Protein AF-A0A5N7ZEK6-F1 (afdb_monomer)

Radius of gyration: 13.81 Å; Cα contacts (8 Å, |Δi|>4): 110; chains: 1; bounding box: 31×30×42 Å

Mean predicted aligned error: 7.08 Å

pLDDT: mean 78.86, std 13.63, range [36.81, 95.25]

Foldseek 3Di:
DCPVVVVVLVCVLPVVLVVVDDDDDDPVCLLVSLQVLQVVLVVCQVVVHPCNLSSLLSLQVVCVVCVVPPVVNVSNVNRHLLSLLADDSSLVSNCVRHDDPRNVSSVCSLPVVPGPNVVPVD

Structure (mmCIF, N/CA/C/O backbone):
data_AF-A0A5N7ZEK6-F1
#
_entry.id   AF-A0A5N7ZEK6-F1
#
loop_
_atom_site.group_PDB
_atom_site.id
_atom_site.type_symbol
_atom_site.label_atom_id
_atom_site.label_alt_id
_atom_site.label_comp_id
_atom_si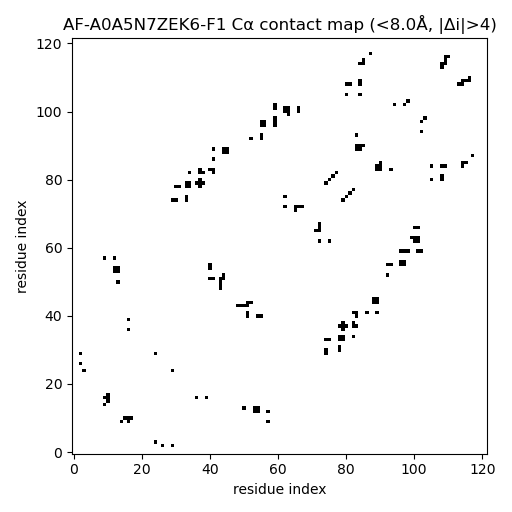te.label_asym_id
_atom_site.label_entity_id
_atom_site.label_seq_id
_atom_site.pdbx_PDB_ins_code
_atom_site.Cartn_x
_atom_site.Cartn_y
_atom_site.Cartn_z
_atom_site.occupancy
_atom_site.B_iso_or_equiv
_atom_site.auth_seq_id
_atom_site.auth_comp_id
_atom_site.auth_asym_id
_atom_site.auth_atom_id
_atom_site.pdbx_PDB_model_num
ATOM 1 N N . MET A 1 1 ? 6.763 -7.937 -18.155 1.00 52.34 1 MET A N 1
ATOM 2 C CA . MET A 1 1 ? 6.332 -9.307 -17.762 1.00 52.34 1 MET A CA 1
ATOM 3 C C . MET A 1 1 ? 5.975 -9.406 -16.271 1.00 52.34 1 MET A C 1
ATOM 5 O O . MET A 1 1 ? 5.417 -10.417 -15.872 1.00 52.34 1 MET A O 1
ATOM 9 N N . GLU A 1 2 ? 6.151 -8.353 -15.465 1.00 67.62 2 GLU A N 1
ATOM 10 C CA . GLU A 1 2 ? 5.714 -8.337 -14.057 1.00 67.62 2 GLU A CA 1
ATOM 11 C C . GLU A 1 2 ? 4.267 -7.846 -13.846 1.00 67.62 2 GLU A C 1
ATOM 13 O O . GLU A 1 2 ? 3.655 -8.220 -12.852 1.00 67.62 2 GLU A O 1
ATOM 18 N N . PHE A 1 3 ? 3.650 -7.130 -14.804 1.00 60.34 3 PHE A N 1
ATOM 19 C CA . PHE A 1 3 ? 2.323 -6.507 -14.603 1.00 60.34 3 PHE A CA 1
ATOM 20 C C . PHE A 1 3 ? 1.233 -7.515 -14.340 1.00 60.34 3 PHE A C 1
ATOM 22 O O . PHE A 1 3 ? 0.535 -7.455 -13.341 1.00 60.34 3 PHE A O 1
ATOM 29 N N . LYS A 1 4 ? 1.117 -8.478 -15.260 1.00 63.81 4 LYS A N 1
ATOM 30 C CA . LYS A 1 4 ? 0.097 -9.513 -15.190 1.00 63.81 4 LYS A CA 1
ATOM 31 C C . LYS A 1 4 ? 0.250 -10.303 -13.903 1.00 63.81 4 LYS A C 1
ATOM 33 O O . LYS A 1 4 ? -0.761 -10.696 -13.342 1.00 63.81 4 LYS A O 1
ATOM 38 N N . LYS A 1 5 ? 1.483 -10.499 -13.420 1.00 68.56 5 LYS A N 1
ATOM 39 C CA . LYS A 1 5 ? 1.745 -11.158 -12.140 1.00 68.56 5 LYS A CA 1
ATOM 40 C C . LYS A 1 5 ? 1.249 -10.296 -10.976 1.00 68.56 5 LYS A C 1
ATOM 42 O O . LYS A 1 5 ? 0.524 -10.826 -10.149 1.00 68.56 5 LYS A O 1
ATOM 47 N N . ILE A 1 6 ? 1.553 -8.998 -10.955 1.00 65.75 6 ILE A N 1
ATOM 48 C CA . ILE A 1 6 ? 1.081 -8.056 -9.925 1.00 65.75 6 ILE A CA 1
ATOM 49 C C . ILE A 1 6 ? -0.448 -7.968 -9.925 1.00 65.75 6 ILE A C 1
ATOM 51 O O . ILE A 1 6 ? -1.054 -8.223 -8.896 1.00 65.75 6 ILE A O 1
ATOM 55 N N . CYS A 1 7 ? -1.086 -7.732 -11.074 1.00 65.81 7 CYS A N 1
ATOM 56 C CA . CYS A 1 7 ? -2.546 -7.690 -11.172 1.00 65.81 7 CYS A CA 1
ATOM 57 C C . CYS A 1 7 ? -3.186 -9.012 -10.740 1.00 65.81 7 CYS A C 1
ATOM 59 O O . CYS A 1 7 ? -4.156 -9.005 -9.994 1.00 65.81 7 CYS A O 1
ATOM 61 N N . THR A 1 8 ? -2.617 -10.153 -11.145 1.00 67.69 8 THR A N 1
ATOM 62 C CA . THR A 1 8 ? -3.109 -11.470 -10.709 1.00 67.69 8 THR A CA 1
ATOM 63 C C . THR A 1 8 ? -2.952 -11.653 -9.199 1.00 67.69 8 THR A C 1
ATOM 65 O O . THR A 1 8 ? -3.851 -12.187 -8.562 1.00 67.69 8 THR A O 1
ATOM 68 N N . LEU A 1 9 ? -1.839 -11.208 -8.606 1.00 68.38 9 LEU A N 1
ATOM 69 C CA . LEU A 1 9 ? -1.634 -11.250 -7.157 1.00 68.38 9 LEU A CA 1
ATOM 70 C C . LEU A 1 9 ? -2.648 -10.356 -6.429 1.00 68.38 9 LEU A C 1
ATOM 72 O O . LEU A 1 9 ? -3.258 -10.815 -5.468 1.00 68.38 9 LEU A O 1
ATOM 76 N N . THR A 1 10 ? -2.896 -9.142 -6.929 1.00 65.38 10 THR A N 1
ATOM 77 C CA . THR A 1 10 ? -3.892 -8.214 -6.375 1.00 65.38 10 THR A CA 1
ATOM 78 C C . THR A 1 10 ? -5.308 -8.782 -6.464 1.00 65.38 10 THR A C 1
ATOM 80 O O . THR A 1 10 ? -6.008 -8.792 -5.458 1.00 65.38 10 THR A O 1
ATOM 83 N N . PHE A 1 11 ? -5.725 -9.319 -7.617 1.00 68.56 11 PHE A N 1
ATOM 84 C CA . PHE A 1 11 ? -7.060 -9.915 -7.779 1.00 68.56 11 PHE A CA 1
ATOM 85 C C . PHE A 1 11 ? -7.237 -11.193 -6.956 1.00 68.56 11 PHE A C 1
ATOM 87 O O . PHE A 1 11 ? -8.303 -11.421 -6.397 1.00 68.56 11 PHE A O 1
ATOM 94 N N . ASN A 1 12 ? -6.192 -12.013 -6.816 1.00 67.94 12 ASN A N 1
ATOM 95 C CA . ASN A 1 12 ? -6.253 -13.195 -5.955 1.00 67.94 12 ASN A CA 1
ATOM 96 C C . ASN A 1 12 ? -6.375 -12.824 -4.472 1.00 67.94 12 ASN A C 1
ATOM 98 O O . ASN A 1 12 ? -7.050 -13.526 -3.719 1.00 67.94 12 ASN A O 1
ATOM 102 N N . ALA A 1 13 ? -5.702 -11.753 -4.045 1.00 65.25 13 ALA A N 1
ATOM 103 C CA . ALA A 1 13 ? -5.768 -11.277 -2.669 1.00 65.25 13 ALA A CA 1
ATOM 104 C C . ALA A 1 13 ? -7.097 -10.564 -2.373 1.00 65.25 13 ALA A C 1
ATOM 106 O O . ALA A 1 13 ? -7.615 -10.667 -1.259 1.00 65.25 13 ALA A O 1
ATOM 107 N N . ILE A 1 14 ? -7.633 -9.836 -3.359 1.00 69.62 14 ILE A N 1
ATOM 108 C CA . ILE A 1 14 ? -8.808 -8.969 -3.223 1.00 69.62 14 ILE A CA 1
ATOM 109 C C . ILE A 1 14 ? -9.682 -9.103 -4.485 1.00 69.62 14 ILE A C 1
ATOM 111 O O . ILE A 1 14 ? -9.638 -8.246 -5.374 1.00 69.62 14 ILE A O 1
ATOM 115 N N . PRO A 1 15 ? -10.481 -10.180 -4.589 1.00 70.12 15 PRO A N 1
ATOM 116 C CA . PRO A 1 15 ? -11.345 -10.423 -5.747 1.00 70.12 15 PRO A CA 1
ATOM 117 C C . PRO A 1 15 ? -12.345 -9.291 -6.012 1.00 70.12 15 PRO A C 1
ATOM 119 O O . PRO A 1 15 ? -12.748 -9.052 -7.144 1.00 70.12 15 PRO A O 1
ATOM 122 N N . GLU A 1 16 ? -12.738 -8.547 -4.979 1.00 65.00 16 GLU A N 1
ATOM 123 C CA . GLU A 1 16 ? -13.647 -7.407 -5.085 1.00 65.00 16 GLU A CA 1
ATOM 124 C C . GLU A 1 16 ? -13.051 -6.254 -5.908 1.00 65.00 16 GLU A C 1
ATOM 126 O O . GLU A 1 16 ? -13.791 -5.527 -6.571 1.00 65.00 16 GLU A O 1
ATOM 131 N N . PHE A 1 17 ? -11.721 -6.123 -5.933 1.00 66.56 17 PHE A N 1
ATOM 132 C CA . PHE A 1 17 ? -11.033 -5.120 -6.744 1.00 66.56 17 PHE A CA 1
ATOM 133 C C . PHE A 1 17 ? -11.092 -5.453 -8.246 1.00 66.56 17 PHE A C 1
ATOM 135 O O . PHE A 1 17 ? -11.091 -4.555 -9.087 1.00 66.56 17 PHE A O 1
ATOM 142 N N . GLU A 1 18 ? -11.245 -6.734 -8.603 1.00 66.00 18 GLU A N 1
ATOM 143 C CA . GLU A 1 18 ? -11.437 -7.181 -9.991 1.00 66.00 18 GLU A CA 1
ATOM 144 C C . GLU A 1 18 ? -12.706 -6.571 -10.612 1.00 66.00 18 GLU A C 1
ATOM 146 O O . GLU A 1 18 ? -12.732 -6.245 -11.797 1.00 66.00 18 GLU A O 1
ATOM 151 N N . LEU A 1 19 ? -13.754 -6.340 -9.809 1.00 59.88 19 LEU A N 1
ATOM 152 C CA . LEU A 1 19 ? -15.019 -5.769 -10.285 1.00 59.88 19 LEU A CA 1
ATOM 153 C C . LEU A 1 19 ? -14.885 -4.314 -10.758 1.00 59.88 19 LEU A C 1
ATOM 155 O O . LEU A 1 19 ? -15.664 -3.885 -11.615 1.00 59.88 19 LEU A O 1
ATOM 159 N N . PHE A 1 20 ? -13.897 -3.582 -10.237 1.00 52.81 20 PHE A N 1
ATOM 160 C CA . PHE A 1 20 ? -13.552 -2.229 -10.679 1.00 52.81 20 PHE A CA 1
ATOM 161 C C . PHE A 1 20 ? -12.709 -2.231 -11.958 1.00 52.81 20 PHE A C 1
ATOM 163 O O . PHE A 1 20 ? -12.679 -1.238 -12.684 1.00 52.81 20 PHE A O 1
ATOM 170 N N . TYR A 1 21 ? -12.072 -3.358 -12.278 1.00 54.88 21 TYR A N 1
ATOM 171 C CA . TYR A 1 21 ? -11.070 -3.448 -13.324 1.00 54.88 21 TYR A CA 1
ATOM 172 C C . TYR A 1 21 ? -11.595 -4.207 -14.558 1.00 54.88 21 TYR A C 1
ATOM 174 O O . TYR A 1 21 ? -11.524 -5.431 -14.646 1.00 54.88 21 TYR A O 1
ATOM 182 N N . LYS A 1 22 ? -12.135 -3.480 -15.548 1.00 52.09 22 LYS A N 1
ATOM 183 C CA . LYS A 1 22 ? -12.697 -4.061 -16.791 1.00 52.09 22 LYS A CA 1
ATOM 184 C C . LYS A 1 22 ? -11.895 -3.792 -18.073 1.00 52.09 22 LYS A C 1
ATOM 186 O O . LYS A 1 22 ? -12.411 -4.053 -19.159 1.00 52.09 22 LYS A O 1
ATOM 191 N N . GLU A 1 23 ? -10.652 -3.313 -17.998 1.00 53.69 23 GLU A N 1
ATOM 192 C CA . GLU A 1 23 ? -9.941 -2.808 -19.186 1.00 53.69 23 GLU A CA 1
ATOM 193 C C . GLU A 1 23 ? -8.629 -3.532 -19.531 1.00 53.69 23 GLU A C 1
ATOM 195 O O . GLU A 1 23 ? -7.950 -4.118 -18.688 1.00 53.69 23 GLU A O 1
ATOM 200 N N . ASN A 1 24 ? -8.279 -3.518 -20.823 1.00 53.22 24 ASN A N 1
ATOM 201 C CA . ASN A 1 24 ? -7.064 -4.134 -21.361 1.00 53.22 24 ASN A CA 1
ATOM 202 C C . ASN A 1 24 ? -5.812 -3.509 -20.716 1.00 53.22 24 ASN A C 1
ATOM 204 O O . ASN A 1 24 ? -5.488 -2.355 -20.967 1.00 53.22 24 ASN A O 1
ATOM 208 N N . LEU A 1 25 ? -5.114 -4.308 -19.909 1.00 55.88 25 LEU A N 1
ATOM 209 C CA . LEU A 1 25 ? -3.893 -3.974 -19.167 1.00 55.88 25 LEU A CA 1
ATOM 210 C C . LEU A 1 25 ? -2.699 -3.728 -20.112 1.00 55.88 25 LEU A C 1
ATOM 212 O O . LEU A 1 25 ? -2.028 -4.690 -20.503 1.00 55.88 25 LEU A O 1
ATOM 216 N N . ASP A 1 26 ? -2.413 -2.475 -20.469 1.00 58.06 26 ASP A N 1
ATOM 217 C CA . ASP A 1 26 ? -1.142 -2.072 -21.095 1.00 58.06 26 ASP A CA 1
ATOM 218 C C . ASP A 1 26 ? -0.148 -1.468 -20.077 1.00 58.06 26 ASP A C 1
ATOM 220 O O . ASP A 1 26 ? -0.456 -1.318 -18.896 1.00 58.06 26 ASP A O 1
ATOM 224 N N . GLU A 1 27 ? 1.083 -1.166 -20.510 1.00 56.56 27 GLU A N 1
ATOM 225 C CA . GLU A 1 27 ? 2.141 -0.650 -19.624 1.00 56.56 27 GLU A CA 1
ATOM 226 C C . GLU A 1 27 ? 1.901 0.780 -19.109 1.00 56.56 27 GLU A C 1
ATOM 228 O O . GLU A 1 27 ? 2.410 1.130 -18.043 1.00 56.56 27 GLU A O 1
ATOM 233 N N . HIS A 1 28 ? 1.124 1.605 -19.816 1.00 59.41 28 HIS A N 1
ATOM 234 C CA . HIS A 1 28 ? 0.749 2.940 -19.336 1.00 59.41 28 HIS A CA 1
ATOM 235 C C . HIS A 1 28 ? -0.258 2.852 -18.183 1.00 59.41 28 HIS A C 1
ATOM 237 O O . HIS A 1 28 ? -0.280 3.711 -17.302 1.00 59.41 28 HIS A O 1
ATOM 243 N N . PHE A 1 29 ? -1.020 1.761 -18.137 1.00 62.38 29 PHE A N 1
ATOM 244 C CA . PHE A 1 29 ? -2.062 1.513 -17.149 1.00 62.38 29 PHE A CA 1
ATOM 245 C C . PHE A 1 29 ? -1.555 1.163 -15.743 1.00 62.38 29 PHE A C 1
ATOM 247 O O . PHE A 1 29 ? -2.339 1.156 -14.799 1.00 62.38 29 PHE A O 1
ATOM 254 N N . TYR A 1 30 ? -0.259 0.887 -15.563 1.00 64.38 30 TYR A N 1
ATOM 255 C CA . TYR A 1 30 ? 0.301 0.521 -14.255 1.00 64.38 30 TYR A CA 1
ATOM 256 C C . TYR A 1 30 ? 0.072 1.579 -13.179 1.00 64.38 30 TYR A C 1
ATOM 258 O O . TYR A 1 30 ? -0.332 1.249 -12.066 1.00 64.38 30 TYR A O 1
ATOM 266 N N . TYR A 1 31 ? 0.358 2.840 -13.507 1.00 64.69 31 TYR A N 1
ATOM 267 C CA . TYR A 1 31 ? 0.234 3.940 -12.554 1.00 64.69 31 TYR A CA 1
ATOM 268 C C . TYR A 1 31 ? -1.225 4.189 -12.187 1.00 64.69 31 TYR A C 1
ATOM 27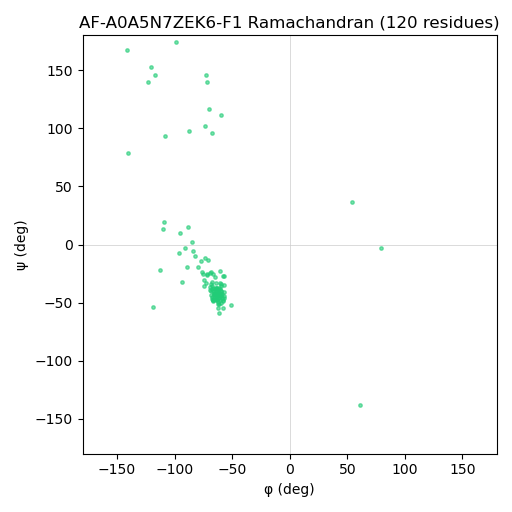0 O O . TYR A 1 31 ? -1.521 4.441 -11.022 1.00 64.69 3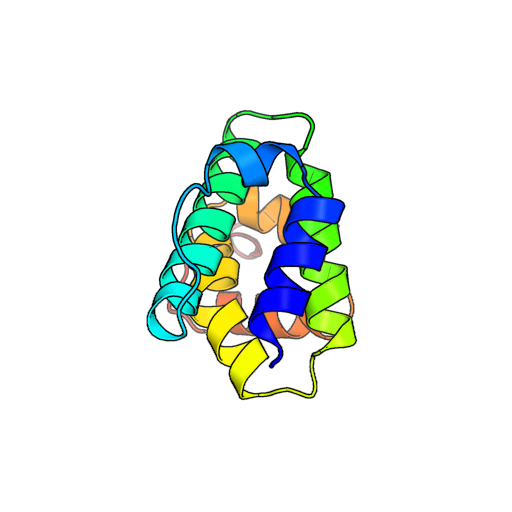1 TYR A O 1
ATOM 278 N N . THR A 1 32 ? -2.124 4.067 -13.165 1.00 70.50 32 THR A N 1
ATOM 279 C CA . THR A 1 32 ? -3.569 4.197 -12.969 1.00 70.50 32 THR A CA 1
ATOM 280 C C . THR A 1 32 ? -4.110 3.054 -12.119 1.00 70.50 32 THR A C 1
ATOM 282 O O . THR A 1 32 ? -4.755 3.315 -11.117 1.00 70.50 32 THR A O 1
ATOM 285 N N . PHE A 1 33 ? -3.759 1.801 -12.428 1.00 74.94 33 PHE A N 1
ATOM 286 C CA . PHE A 1 33 ? -4.177 0.628 -11.655 1.00 74.94 33 PHE A CA 1
ATOM 287 C C . PHE A 1 33 ? -3.748 0.710 -10.188 1.00 74.94 33 PHE A C 1
ATOM 289 O O . PHE A 1 33 ? -4.552 0.486 -9.286 1.00 74.94 33 PHE A O 1
ATOM 296 N N . LEU A 1 34 ? -2.474 1.027 -9.942 1.00 78.81 34 LEU A N 1
ATOM 297 C CA . LEU A 1 34 ? -1.957 1.161 -8.584 1.00 78.81 34 LEU A CA 1
ATOM 298 C C . LEU A 1 34 ? -2.549 2.393 -7.880 1.00 78.81 34 LEU A C 1
ATOM 300 O O . LEU A 1 34 ? -2.802 2.335 -6.683 1.00 78.81 34 LEU A O 1
ATOM 304 N N . GLY A 1 35 ? -2.814 3.477 -8.615 1.00 80.19 35 GLY A N 1
ATOM 305 C CA . GLY A 1 35 ? -3.494 4.663 -8.094 1.00 80.19 35 GLY A CA 1
ATOM 306 C C . GLY A 1 35 ? -4.916 4.349 -7.636 1.00 80.19 35 GLY A C 1
ATOM 307 O O . GLY A 1 35 ? -5.273 4.609 -6.489 1.00 80.19 35 GLY A O 1
ATOM 308 N N . ASP A 1 36 ? -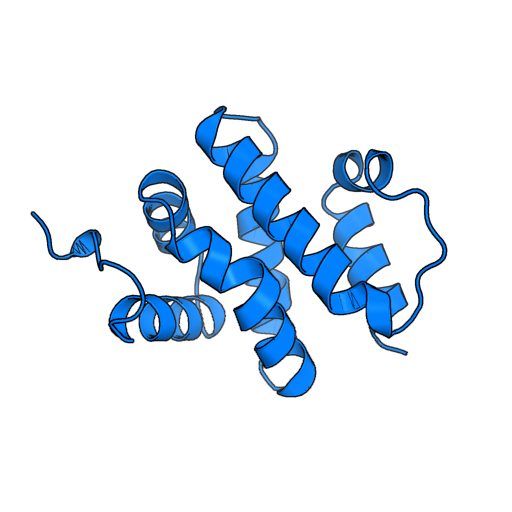5.703 3.710 -8.501 1.00 82.19 36 ASP A N 1
ATOM 309 C CA . ASP A 1 36 ? -7.064 3.259 -8.203 1.00 82.19 36 ASP A CA 1
ATOM 310 C C . ASP A 1 36 ? -7.078 2.271 -7.035 1.00 82.19 36 ASP A C 1
ATOM 312 O O . ASP A 1 36 ? -7.976 2.307 -6.195 1.00 82.19 36 ASP A O 1
ATOM 316 N N . PHE A 1 37 ? -6.050 1.424 -6.937 1.00 84.38 37 PHE A N 1
ATOM 317 C CA . PHE A 1 37 ? -5.881 0.533 -5.799 1.00 84.38 37 PHE A CA 1
ATOM 318 C C . PHE A 1 37 ? -5.655 1.314 -4.504 1.00 84.38 37 PHE A C 1
ATOM 320 O O . PHE A 1 37 ? -6.345 1.060 -3.520 1.00 84.38 37 PHE A O 1
ATOM 327 N N . GLY A 1 38 ? -4.760 2.305 -4.499 1.00 86.44 38 GLY A N 1
ATOM 328 C CA . GLY A 1 38 ? -4.549 3.181 -3.344 1.00 86.44 38 GLY A CA 1
ATOM 329 C C . GLY A 1 38 ? -5.827 3.909 -2.909 1.00 86.44 38 GLY A C 1
ATOM 330 O O . GLY A 1 38 ? -6.150 3.916 -1.720 1.00 86.44 38 GLY A O 1
ATOM 331 N N . LEU A 1 39 ? -6.593 4.452 -3.863 1.00 87.25 39 LEU A N 1
ATOM 332 C CA . LEU A 1 39 ? -7.884 5.102 -3.599 1.00 87.25 39 LEU A CA 1
ATOM 333 C C . LEU A 1 39 ? -8.906 4.126 -3.011 1.00 87.25 39 LEU A C 1
ATOM 335 O O . LEU A 1 39 ? -9.558 4.449 -2.022 1.00 87.25 39 LEU A O 1
ATOM 339 N N . PHE A 1 40 ? -8.997 2.919 -3.566 1.00 86.81 40 PHE A N 1
ATOM 340 C CA . PHE A 1 40 ? -9.860 1.865 -3.043 1.00 86.81 40 PHE A CA 1
ATOM 341 C C . PHE A 1 40 ? -9.496 1.495 -1.600 1.00 86.81 40 PHE A C 1
ATOM 343 O O . PHE A 1 40 ? -10.381 1.396 -0.756 1.00 86.81 40 PHE A O 1
ATOM 350 N N . VAL A 1 41 ? -8.204 1.338 -1.281 1.00 87.50 41 VAL A N 1
ATOM 351 C CA . VAL A 1 41 ? -7.765 1.044 0.095 1.00 87.50 41 VAL A CA 1
ATOM 352 C C . VAL A 1 41 ? -8.100 2.191 1.043 1.00 87.50 41 VAL A C 1
ATOM 354 O O . VAL A 1 41 ? -8.567 1.934 2.154 1.00 87.50 41 VAL A O 1
ATOM 357 N N . ARG A 1 42 ? -7.891 3.445 0.622 1.00 89.19 42 ARG A N 1
ATOM 358 C CA . ARG A 1 42 ? -8.275 4.619 1.414 1.00 89.19 42 ARG A CA 1
ATOM 359 C C . ARG A 1 42 ? -9.769 4.599 1.717 1.00 89.19 42 ARG A C 1
ATOM 361 O O . ARG A 1 42 ? -10.139 4.640 2.887 1.00 89.19 42 ARG A O 1
ATOM 368 N N . ASP A 1 43 ? -10.603 4.497 0.687 1.00 88.62 43 ASP A N 1
ATOM 369 C CA . ASP A 1 43 ? -12.058 4.529 0.832 1.00 88.62 43 ASP A CA 1
ATOM 370 C C . ASP A 1 43 ? -12.538 3.364 1.714 1.00 88.62 43 ASP A C 1
ATOM 372 O O . ASP A 1 43 ? -13.385 3.555 2.587 1.00 88.62 43 ASP A O 1
ATOM 376 N N . ALA A 1 44 ? -11.931 2.183 1.577 1.00 88.12 44 ALA A N 1
ATOM 377 C CA . ALA A 1 44 ? -12.217 1.034 2.427 1.00 88.12 44 ALA A CA 1
ATOM 378 C C . ALA A 1 44 ? -11.899 1.295 3.903 1.00 88.12 44 ALA A C 1
ATOM 380 O O . ALA A 1 44 ? -12.668 0.915 4.784 1.00 88.12 44 ALA A O 1
ATOM 381 N N . ILE A 1 45 ? -10.761 1.932 4.190 1.00 89.06 45 ILE A N 1
ATOM 382 C CA . ILE A 1 45 ? -10.363 2.285 5.556 1.00 89.06 45 ILE A CA 1
ATOM 383 C C . ILE A 1 45 ? -11.311 3.337 6.139 1.00 89.06 45 ILE A C 1
ATOM 385 O O . ILE A 1 45 ? -11.778 3.172 7.264 1.00 89.06 45 ILE A O 1
ATOM 389 N N . GLU A 1 46 ? -11.605 4.400 5.389 1.00 88.12 46 GLU A N 1
ATOM 390 C CA . GLU A 1 46 ? -12.468 5.496 5.845 1.00 88.12 46 GLU A CA 1
ATOM 391 C C . GLU A 1 46 ? -13.908 5.045 6.111 1.00 88.12 46 GLU A C 1
ATOM 393 O O . GLU A 1 46 ? -14.547 5.554 7.030 1.00 88.12 46 GLU A O 1
ATOM 398 N N . ASN A 1 47 ? -14.402 4.070 5.346 1.00 88.38 47 ASN A N 1
ATOM 399 C CA . ASN A 1 47 ? -15.749 3.518 5.495 1.00 88.38 47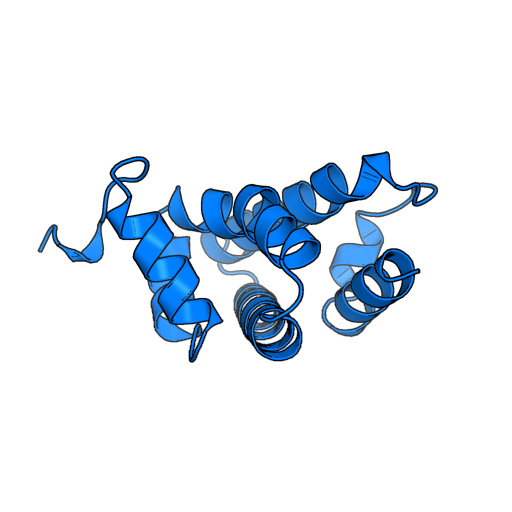 ASN A CA 1
ATOM 400 C C . ASN A 1 47 ? -15.800 2.246 6.365 1.00 88.38 47 ASN A C 1
ATOM 402 O O . ASN A 1 47 ? -16.838 1.587 6.418 1.00 88.38 47 ASN A O 1
ATOM 406 N N . GLU A 1 48 ? -14.703 1.899 7.051 1.00 85.44 48 GLU A N 1
ATOM 407 C CA . GLU A 1 48 ? -14.591 0.719 7.926 1.00 85.44 48 GLU A CA 1
ATOM 408 C C . GLU A 1 48 ? -14.974 -0.606 7.230 1.00 85.44 48 GLU A C 1
ATOM 410 O O . GLU A 1 48 ? -15.556 -1.521 7.822 1.00 85.44 48 GLU A O 1
ATOM 415 N N . GLU A 1 49 ? -14.639 -0.733 5.946 1.00 85.94 49 GLU A N 1
ATOM 416 C CA . GLU A 1 49 ? -14.985 -1.896 5.138 1.00 85.94 49 GLU A CA 1
ATOM 417 C C . GLU A 1 49 ? -14.145 -3.127 5.516 1.00 85.94 49 GLU A C 1
ATOM 419 O O . GLU A 1 49 ? -12.956 -3.058 5.839 1.00 85.94 49 GLU A O 1
ATOM 424 N N . ILE A 1 50 ? -14.760 -4.311 5.429 1.00 80.31 50 ILE A N 1
ATOM 425 C CA . ILE A 1 50 ? -14.186 -5.574 5.929 1.00 80.31 50 ILE A CA 1
ATOM 426 C C . ILE A 1 50 ? -12.856 -5.976 5.262 1.00 80.31 50 ILE A C 1
ATOM 428 O O . ILE A 1 50 ? -12.084 -6.756 5.826 1.00 80.31 50 ILE A O 1
ATOM 432 N N . TYR A 1 51 ? -12.577 -5.476 4.058 1.00 76.56 51 TYR A N 1
ATOM 433 C CA . TYR A 1 51 ? -11.366 -5.792 3.299 1.00 76.56 51 TYR A CA 1
ATOM 434 C C . TYR A 1 51 ? -10.242 -4.764 3.464 1.00 76.56 51 TYR A C 1
ATOM 436 O O . TYR A 1 51 ? -9.125 -5.051 3.038 1.00 76.56 51 TYR A O 1
ATOM 444 N N . ALA A 1 52 ? -10.470 -3.629 4.131 1.00 83.88 52 ALA A N 1
ATOM 445 C CA . ALA A 1 52 ? -9.479 -2.564 4.303 1.00 83.88 52 ALA A CA 1
ATOM 446 C C . ALA A 1 52 ? -8.130 -3.084 4.836 1.00 83.88 52 ALA A C 1
ATOM 448 O O . ALA A 1 52 ? -7.080 -2.911 4.218 1.00 83.88 52 ALA A O 1
ATOM 449 N N . ILE A 1 53 ? -8.168 -3.833 5.943 1.00 85.38 53 ILE A N 1
ATOM 450 C CA . ILE A 1 53 ? -6.969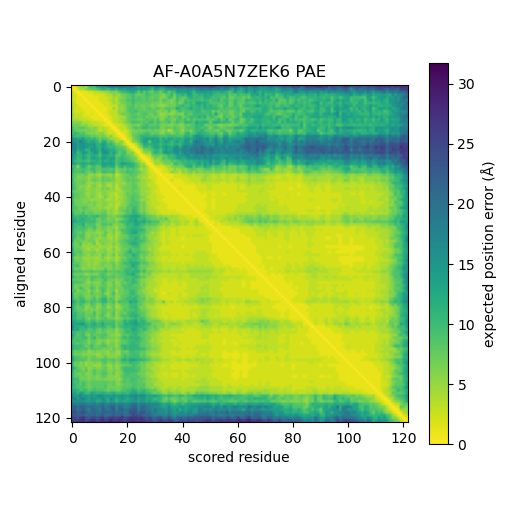 -4.415 6.567 1.00 85.38 53 ILE A CA 1
ATOM 451 C C . ILE A 1 53 ? -6.301 -5.443 5.646 1.00 85.38 53 ILE A C 1
ATOM 453 O O . ILE A 1 53 ? -5.075 -5.503 5.586 1.00 85.38 53 ILE A O 1
ATOM 457 N N . LYS A 1 54 ? -7.084 -6.240 4.906 1.00 82.69 54 LYS A N 1
ATOM 458 C CA . LYS A 1 54 ? -6.530 -7.229 3.967 1.00 82.69 54 LYS A CA 1
ATOM 459 C C . LYS A 1 54 ? -5.708 -6.548 2.876 1.00 82.69 54 LYS A C 1
ATOM 461 O O . LYS A 1 54 ? -4.642 -7.044 2.530 1.00 82.69 54 LYS A O 1
ATOM 466 N N . CYS A 1 55 ? -6.165 -5.395 2.390 1.00 85.31 55 CYS A N 1
ATOM 467 C CA . CYS A 1 55 ? -5.446 -4.640 1.372 1.00 85.31 55 CYS A CA 1
ATOM 468 C C . CYS A 1 55 ? -4.109 -4.103 1.885 1.00 85.31 55 CYS A C 1
ATOM 470 O O . CYS A 1 55 ? -3.094 -4.209 1.203 1.00 85.31 55 CYS A O 1
ATOM 472 N N . VAL A 1 56 ? -4.091 -3.584 3.113 1.00 89.31 56 VAL A N 1
ATOM 473 C CA . VAL A 1 56 ? -2.868 -3.081 3.752 1.00 89.31 56 VAL A CA 1
ATOM 474 C C . VAL A 1 56 ? -1.872 -4.216 4.004 1.00 89.31 56 VAL A C 1
ATOM 476 O O . VAL A 1 56 ? -0.685 -4.062 3.729 1.00 89.31 56 VAL A O 1
ATOM 479 N N . ILE A 1 57 ? -2.345 -5.383 4.453 1.00 87.62 57 ILE A N 1
ATOM 480 C CA . ILE A 1 57 ? -1.496 -6.574 4.607 1.00 87.62 57 ILE A CA 1
ATOM 481 C C . ILE A 1 57 ? -0.901 -6.994 3.257 1.00 87.62 57 ILE A C 1
ATOM 483 O O . ILE A 1 57 ? 0.299 -7.240 3.177 1.00 87.62 57 ILE A O 1
ATOM 487 N N . PHE A 1 58 ? -1.701 -7.008 2.190 1.00 86.88 58 PHE A N 1
ATOM 488 C CA . PHE A 1 58 ? -1.223 -7.337 0.848 1.00 86.88 58 PHE A CA 1
ATOM 489 C C . PHE A 1 58 ? -0.138 -6.367 0.355 1.00 86.88 58 PHE A C 1
ATOM 491 O O . PHE A 1 58 ? 0.893 -6.805 -0.156 1.00 86.88 58 PHE A O 1
ATOM 498 N N . ILE A 1 59 ? -0.328 -5.056 0.549 1.00 90.38 59 ILE A N 1
ATOM 499 C CA . ILE A 1 59 ? 0.692 -4.046 0.219 1.00 90.38 59 ILE A CA 1
ATOM 500 C C . ILE A 1 59 ? 1.993 -4.350 0.966 1.00 90.38 59 ILE A C 1
ATOM 502 O O . ILE A 1 59 ? 3.059 -4.361 0.351 1.00 90.38 59 ILE A O 1
ATOM 506 N N . ASN A 1 60 ? 1.902 -4.652 2.264 1.00 91.81 60 ASN A N 1
ATOM 507 C CA . ASN A 1 60 ? 3.064 -4.989 3.077 1.00 91.81 60 ASN A CA 1
ATOM 508 C C . ASN A 1 60 ? 3.819 -6.213 2.543 1.00 91.81 60 ASN A C 1
ATOM 510 O O . ASN A 1 60 ? 5.044 -6.190 2.451 1.00 91.81 60 ASN A O 1
ATOM 514 N N . GLU A 1 61 ? 3.104 -7.284 2.199 1.00 88.94 61 GLU A N 1
ATOM 515 C CA . GLU A 1 61 ? 3.706 -8.517 1.685 1.00 88.94 61 GLU A CA 1
ATOM 516 C C . GLU A 1 61 ? 4.432 -8.275 0.359 1.00 88.94 61 GLU A C 1
ATOM 518 O O . GLU A 1 61 ? 5.605 -8.621 0.225 1.00 88.94 61 GLU A O 1
ATOM 523 N N . ILE A 1 62 ? 3.771 -7.612 -0.590 1.00 85.62 62 ILE A N 1
ATOM 524 C CA . ILE A 1 62 ? 4.318 -7.372 -1.927 1.00 85.62 62 ILE A CA 1
ATOM 525 C C . ILE A 1 62 ? 5.511 -6.412 -1.885 1.00 85.62 62 ILE A C 1
ATOM 527 O O . ILE A 1 62 ? 6.530 -6.673 -2.520 1.00 85.62 62 ILE A O 1
ATOM 531 N N . VAL A 1 63 ? 5.426 -5.307 -1.140 1.00 90.44 63 VAL A N 1
ATOM 532 C CA . VAL A 1 63 ? 6.545 -4.357 -1.051 1.00 90.44 63 VAL A CA 1
ATOM 533 C C . VAL A 1 63 ? 7.769 -5.021 -0.421 1.00 90.44 63 VAL A C 1
ATOM 535 O O . VAL A 1 63 ? 8.874 -4.828 -0.920 1.00 90.44 63 VAL A O 1
ATOM 538 N N . ASN A 1 64 ? 7.586 -5.841 0.617 1.00 90.56 64 ASN A N 1
ATOM 539 C CA . ASN A 1 64 ? 8.692 -6.580 1.228 1.00 90.56 64 ASN A CA 1
ATOM 540 C C . ASN A 1 64 ? 9.249 -7.686 0.309 1.00 90.56 64 ASN A C 1
ATOM 542 O O . ASN A 1 64 ? 10.458 -7.901 0.290 1.00 90.56 64 ASN A O 1
ATOM 546 N N . GLU A 1 65 ? 8.411 -8.379 -0.471 1.00 88.56 65 GLU A N 1
ATOM 547 C CA . GLU A 1 65 ? 8.871 -9.406 -1.423 1.00 88.56 65 GLU A CA 1
ATOM 548 C C . GLU A 1 65 ? 9.690 -8.797 -2.573 1.00 88.56 65 GLU A C 1
ATOM 550 O O . GLU A 1 65 ? 10.710 -9.357 -2.981 1.00 88.56 65 GLU A O 1
ATOM 555 N N . PHE A 1 66 ? 9.269 -7.636 -3.077 1.00 87.44 66 PHE A N 1
ATOM 556 C CA . PHE A 1 66 ? 9.831 -7.014 -4.279 1.00 87.44 66 PHE A CA 1
ATOM 557 C C . PHE A 1 66 ? 10.656 -5.752 -3.997 1.00 87.44 66 PHE A C 1
ATOM 559 O O . PHE A 1 66 ? 10.921 -4.981 -4.914 1.00 87.44 66 PHE A O 1
ATOM 566 N N . PHE A 1 67 ? 11.127 -5.546 -2.762 1.00 89.25 67 PHE A N 1
ATOM 567 C CA . PHE A 1 67 ? 11.851 -4.326 -2.375 1.00 89.25 67 PHE A CA 1
ATOM 568 C C . PHE A 1 67 ? 13.107 -4.030 -3.215 1.00 89.25 67 PHE A C 1
ATOM 570 O O . PHE A 1 67 ? 13.513 -2.880 -3.369 1.00 89.25 67 PHE A O 1
ATOM 577 N N . GLN A 1 68 ? 13.730 -5.064 -3.784 1.00 90.12 68 GLN A N 1
ATOM 578 C CA . GLN A 1 68 ? 14.920 -4.922 -4.629 1.00 90.12 68 GLN A CA 1
ATOM 579 C C . GLN A 1 68 ? 14.607 -4.422 -6.052 1.00 90.12 68 GLN A C 1
ATOM 581 O O . GLN A 1 68 ? 15.521 -4.015 -6.770 1.00 90.12 68 GLN A O 1
ATOM 586 N N . ASP A 1 69 ? 13.341 -4.446 -6.474 1.00 88.31 69 ASP A N 1
ATOM 587 C CA . ASP A 1 69 ? 12.905 -3.924 -7.767 1.00 88.31 69 ASP A CA 1
ATOM 588 C C . ASP A 1 69 ? 12.591 -2.426 -7.655 1.00 88.31 69 ASP A C 1
ATOM 590 O O . ASP A 1 69 ? 11.514 -2.005 -7.236 1.00 88.31 69 ASP A O 1
ATOM 594 N N . ILE A 1 70 ? 13.562 -1.600 -8.043 1.00 88.56 70 ILE A N 1
ATOM 595 C CA . ILE A 1 70 ? 13.479 -0.140 -7.916 1.00 88.56 70 ILE A CA 1
ATOM 596 C C . ILE A 1 70 ? 12.335 0.447 -8.758 1.00 88.56 70 ILE A C 1
ATOM 598 O O . ILE A 1 70 ? 11.690 1.398 -8.318 1.00 88.56 70 ILE A O 1
ATOM 602 N N . ASP A 1 71 ? 12.075 -0.082 -9.958 1.00 84.19 71 ASP A N 1
ATOM 603 C CA . ASP A 1 71 ? 11.004 0.439 -10.820 1.00 84.19 71 ASP A CA 1
ATOM 604 C C . ASP A 1 71 ? 9.633 0.144 -10.205 1.00 84.19 71 ASP A C 1
ATOM 606 O O . ASP A 1 71 ? 8.783 1.034 -10.108 1.00 84.19 71 ASP A O 1
ATOM 610 N N . PHE A 1 72 ? 9.455 -1.078 -9.698 1.00 83.69 72 PHE A N 1
ATOM 611 C CA . PHE A 1 72 ? 8.258 -1.462 -8.964 1.00 83.69 72 PHE A CA 1
ATOM 612 C C . PHE A 1 72 ? 8.054 -0.615 -7.703 1.00 83.69 72 PHE A C 1
ATOM 614 O O . PHE A 1 72 ? 6.967 -0.077 -7.489 1.00 83.69 72 PHE A O 1
ATOM 621 N N . ILE A 1 73 ? 9.096 -0.441 -6.888 1.00 89.44 73 ILE A N 1
ATOM 622 C CA . ILE A 1 73 ? 9.012 0.324 -5.641 1.00 89.44 73 ILE A CA 1
ATOM 623 C C . ILE A 1 73 ? 8.719 1.801 -5.895 1.00 89.44 73 ILE A C 1
ATOM 625 O O . ILE A 1 73 ? 7.904 2.391 -5.181 1.00 89.44 73 ILE A O 1
ATOM 629 N N . ASN A 1 74 ? 9.299 2.393 -6.939 1.00 87.62 74 ASN A N 1
ATOM 630 C CA . ASN A 1 74 ? 8.964 3.758 -7.341 1.00 87.62 74 ASN A CA 1
ATOM 631 C C . ASN A 1 74 ? 7.486 3.876 -7.739 1.00 87.62 74 ASN A C 1
ATOM 633 O O . ASN A 1 74 ? 6.816 4.818 -7.322 1.00 87.62 74 ASN A O 1
ATOM 637 N N . LYS A 1 75 ? 6.955 2.905 -8.493 1.00 84.69 75 LYS A N 1
ATOM 638 C CA . LYS A 1 75 ? 5.534 2.866 -8.869 1.00 84.69 75 LYS A CA 1
ATOM 639 C C . LYS A 1 75 ? 4.622 2.697 -7.654 1.00 84.69 75 LYS A C 1
ATOM 641 O O . LYS A 1 75 ? 3.676 3.459 -7.511 1.00 84.69 75 LYS A O 1
ATOM 646 N N . MET A 1 76 ? 4.927 1.766 -6.749 1.00 87.44 76 MET A N 1
ATOM 647 C CA . MET A 1 76 ? 4.174 1.579 -5.500 1.00 87.44 76 MET A CA 1
ATOM 648 C C . MET A 1 76 ? 4.181 2.830 -4.626 1.00 87.44 76 MET A C 1
ATOM 650 O O . MET A 1 76 ? 3.157 3.179 -4.042 1.00 87.44 76 MET A O 1
ATOM 654 N N . THR A 1 77 ? 5.325 3.511 -4.552 1.00 89.38 77 THR A N 1
ATOM 655 C CA . THR A 1 77 ? 5.471 4.747 -3.780 1.00 89.38 77 THR A CA 1
ATOM 656 C C . THR A 1 77 ? 4.547 5.830 -4.321 1.00 89.38 77 THR A C 1
ATOM 658 O O . THR A 1 77 ? 3.655 6.269 -3.602 1.00 89.38 77 THR A O 1
ATOM 661 N N . VAL A 1 78 ? 4.709 6.176 -5.601 1.00 84.69 78 VAL A N 1
ATOM 662 C CA . VAL A 1 78 ? 3.955 7.252 -6.264 1.00 84.69 78 VAL A CA 1
ATOM 663 C C . VAL A 1 78 ? 2.457 6.950 -6.326 1.00 84.69 78 VAL A C 1
ATOM 665 O O . VAL A 1 78 ? 1.632 7.845 -6.193 1.00 84.69 78 VAL A O 1
ATOM 668 N N . SER A 1 79 ? 2.080 5.690 -6.548 1.00 82.56 79 SER A N 1
ATOM 669 C CA . SER A 1 79 ? 0.682 5.343 -6.799 1.00 82.56 79 SER A CA 1
ATOM 670 C C . SER A 1 79 ? -0.103 4.919 -5.559 1.00 82.56 79 SER A C 1
ATOM 672 O O . SER A 1 79 ? -1.302 5.149 -5.521 1.00 82.56 79 SER A O 1
ATOM 674 N N . VAL A 1 80 ? 0.515 4.279 -4.562 1.00 89.19 80 VAL A N 1
ATOM 675 C CA . VAL A 1 80 ? -0.216 3.696 -3.417 1.00 89.19 80 VAL A CA 1
ATOM 676 C C . VAL A 1 80 ? 0.207 4.335 -2.105 1.00 89.19 80 VAL A C 1
ATOM 678 O O . VAL A 1 80 ? -0.642 4.795 -1.346 1.00 89.19 80 VAL A O 1
ATOM 681 N N . LEU A 1 81 ? 1.510 4.356 -1.811 1.00 91.75 81 LEU A N 1
ATOM 682 C CA . LEU A 1 81 ? 1.988 4.777 -0.493 1.00 91.75 81 LEU A CA 1
ATOM 683 C C . LEU A 1 81 ? 1.766 6.271 -0.254 1.00 91.75 81 LEU A C 1
ATOM 685 O O . LEU A 1 81 ? 1.334 6.625 0.838 1.00 91.75 81 LEU A O 1
ATOM 689 N N . GLU A 1 82 ? 1.978 7.119 -1.265 1.00 90.56 82 GLU A N 1
ATOM 690 C CA . GLU A 1 82 ? 1.691 8.558 -1.175 1.00 90.56 82 GLU A CA 1
ATOM 691 C C . GLU A 1 82 ? 0.207 8.830 -0.854 1.00 90.56 82 GLU A C 1
ATOM 693 O O . GLU A 1 82 ? -0.099 9.608 0.049 1.00 90.56 82 GLU A O 1
ATOM 698 N N . ILE A 1 83 ? -0.719 8.097 -1.485 1.00 88.31 83 ILE A N 1
ATOM 699 C CA . ILE A 1 83 ? -2.165 8.212 -1.214 1.00 88.31 83 ILE A CA 1
ATOM 700 C C . ILE A 1 83 ? -2.487 7.814 0.232 1.00 88.31 83 ILE A C 1
ATOM 702 O O . ILE A 1 83 ? -3.265 8.482 0.914 1.00 88.31 83 ILE A O 1
ATOM 706 N N . LEU A 1 84 ? -1.881 6.734 0.734 1.00 88.81 84 LEU A N 1
ATOM 707 C CA . LEU A 1 84 ? -2.083 6.293 2.117 1.00 88.81 84 LEU A CA 1
ATOM 708 C C . LEU A 1 84 ? -1.476 7.262 3.139 1.00 88.81 84 LEU A C 1
ATOM 710 O O . LEU A 1 84 ? -1.935 7.289 4.284 1.00 88.81 84 LEU A O 1
ATOM 714 N N . THR A 1 85 ? -0.475 8.058 2.749 1.00 88.38 85 THR A N 1
ATOM 715 C CA . THR A 1 85 ? 0.101 9.111 3.594 1.00 88.38 85 THR A CA 1
ATOM 716 C C . THR A 1 85 ? -0.690 10.416 3.596 1.00 88.38 85 THR A C 1
ATOM 718 O O . THR A 1 85 ? -0.422 11.252 4.450 1.00 88.38 85 THR A O 1
ATOM 721 N N . ASP A 1 86 ? -1.687 10.606 2.734 1.00 85.06 86 ASP A N 1
ATOM 722 C CA . ASP A 1 86 ? -2.478 11.846 2.724 1.00 85.06 86 ASP A CA 1
ATOM 723 C C . ASP A 1 86 ? -3.503 11.937 3.871 1.00 85.06 86 ASP A C 1
ATOM 725 O O . ASP A 1 86 ? -3.885 13.038 4.275 1.00 85.06 86 ASP A O 1
ATOM 729 N N . TYR A 1 87 ? -3.941 10.802 4.431 1.00 83.69 87 TYR A N 1
ATOM 730 C CA . TYR A 1 87 ? -5.070 10.751 5.371 1.00 83.69 87 TYR A CA 1
ATOM 731 C C . TYR A 1 87 ? -4.693 10.131 6.725 1.00 83.69 87 TYR A C 1
ATOM 733 O O . TYR A 1 87 ? -3.968 9.146 6.823 1.00 83.69 87 TYR A O 1
ATOM 741 N N . SER A 1 88 ? -5.207 10.699 7.818 1.00 84.00 88 SER A N 1
ATOM 742 C CA . SER A 1 88 ? -4.814 10.310 9.182 1.00 84.00 88 SER A CA 1
ATOM 743 C C . SER A 1 88 ? -5.206 8.876 9.553 1.00 84.00 88 SER A C 1
ATOM 745 O O . SER A 1 88 ? -4.412 8.142 10.143 1.00 84.00 88 SER A O 1
ATOM 747 N N . SER A 1 89 ? -6.417 8.459 9.184 1.00 86.12 89 SER A N 1
ATOM 748 C CA . SER A 1 89 ? -6.949 7.113 9.419 1.00 86.12 89 SER A CA 1
ATOM 749 C C . SER A 1 89 ? -6.141 6.052 8.670 1.00 86.12 89 SER A C 1
ATOM 751 O O . SER A 1 89 ? -5.782 5.018 9.242 1.00 86.12 89 SER A O 1
ATOM 753 N N . THR A 1 90 ? -5.790 6.328 7.411 1.00 88.25 90 THR A N 1
ATOM 754 C CA . THR A 1 90 ? -4.978 5.433 6.580 1.00 88.25 90 THR A CA 1
ATOM 755 C C . THR A 1 90 ? -3.545 5.348 7.075 1.00 88.25 90 THR A C 1
ATOM 757 O O . THR A 1 90 ? -2.998 4.244 7.123 1.00 88.25 90 THR A O 1
ATOM 760 N N . GLN A 1 91 ? -2.954 6.462 7.525 1.00 89.75 91 GLN A N 1
ATOM 761 C CA . GLN A 1 91 ? -1.623 6.460 8.133 1.00 89.75 91 GLN A CA 1
ATOM 762 C C . GLN A 1 91 ? -1.582 5.570 9.380 1.00 89.75 91 GLN A C 1
ATOM 764 O O . GLN A 1 91 ? -0.723 4.697 9.485 1.00 89.75 91 GLN A O 1
ATOM 769 N N . GLN A 1 92 ? -2.528 5.743 10.310 1.00 88.50 92 GLN A N 1
ATOM 770 C CA . GLN A 1 92 ? -2.568 4.980 11.564 1.00 88.50 92 GLN A CA 1
ATOM 771 C C . GLN A 1 92 ? -2.702 3.473 11.330 1.00 88.50 92 GLN A C 1
ATOM 773 O O . GLN A 1 92 ? -2.022 2.675 11.981 1.00 88.50 92 GLN A O 1
ATOM 778 N N . ILE A 1 93 ? -3.558 3.070 10.388 1.00 90.31 93 ILE A N 1
ATOM 779 C CA . ILE A 1 93 ? -3.677 1.664 9.998 1.00 90.31 93 ILE A CA 1
ATOM 780 C C . ILE A 1 93 ? -2.391 1.170 9.327 1.00 90.31 93 ILE A C 1
ATOM 782 O O . ILE A 1 93 ? -1.917 0.089 9.670 1.00 90.31 93 ILE A O 1
ATOM 786 N N . SER A 1 94 ? 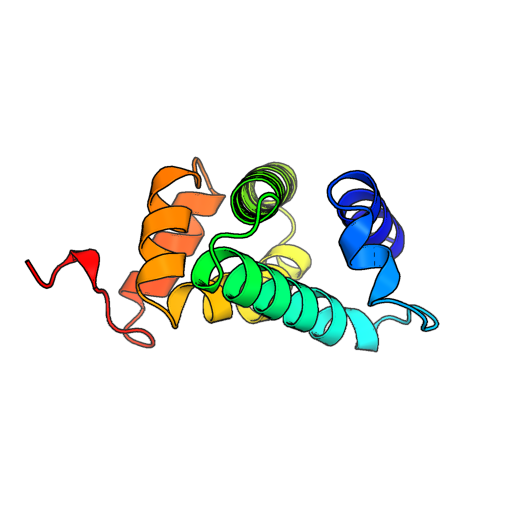-1.788 1.955 8.434 1.00 91.31 94 SER A N 1
ATOM 787 C CA . SER A 1 94 ? -0.560 1.564 7.730 1.00 91.31 94 SER A CA 1
ATOM 788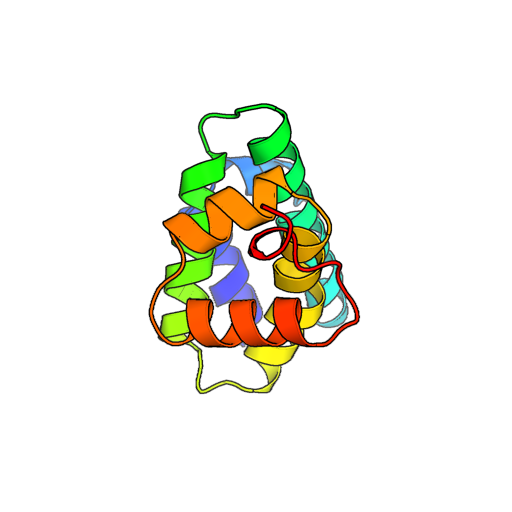 C C . SER A 1 94 ? 0.593 1.335 8.708 1.00 91.31 94 SER A C 1
ATOM 790 O O . SER A 1 94 ? 1.203 0.273 8.682 1.00 91.31 94 SER A O 1
ATOM 792 N N . VAL A 1 95 ? 0.810 2.241 9.668 1.00 89.56 95 VAL A N 1
ATOM 793 C CA . VAL A 1 95 ? 1.824 2.095 10.736 1.00 89.56 95 VAL A CA 1
ATOM 794 C C . VAL A 1 95 ? 1.623 0.822 11.561 1.00 89.56 95 VAL A C 1
ATOM 796 O O . VAL A 1 95 ? 2.585 0.204 12.005 1.00 89.56 95 VAL A O 1
ATOM 799 N N . LYS A 1 96 ? 0.371 0.410 11.780 1.00 91.38 96 LYS A N 1
ATOM 800 C CA . LYS A 1 96 ? 0.054 -0.776 12.581 1.00 91.38 96 LYS A CA 1
ATOM 801 C C . LYS A 1 96 ? 0.389 -2.091 11.869 1.00 91.38 96 LYS A C 1
ATOM 803 O O . LYS A 1 96 ? 0.697 -3.071 12.547 1.00 91.38 96 LYS A O 1
ATOM 808 N N . TYR A 1 97 ? 0.258 -2.138 10.544 1.00 92.44 97 TYR A N 1
ATOM 809 C CA . TYR A 1 97 ? 0.343 -3.383 9.769 1.00 92.44 97 TYR A CA 1
ATOM 810 C C . TYR A 1 97 ? 1.564 -3.465 8.851 1.00 92.44 97 TYR A C 1
ATOM 812 O O . TYR A 1 97 ? 1.962 -4.573 8.492 1.00 92.44 97 TYR A O 1
ATOM 820 N N . PHE A 1 98 ? 2.168 -2.337 8.484 1.00 94.88 98 PHE A N 1
ATOM 821 C CA . PHE A 1 98 ? 3.413 -2.330 7.731 1.00 94.88 98 PHE A CA 1
ATOM 822 C C . PHE A 1 98 ? 4.577 -2.761 8.617 1.00 94.88 98 PHE A C 1
ATOM 824 O O . PHE A 1 98 ? 4.686 -2.386 9.782 1.00 94.88 98 PHE A O 1
ATOM 831 N N . THR A 1 99 ? 5.468 -3.560 8.044 1.00 94.88 99 THR A N 1
ATOM 832 C CA . THR A 1 99 ? 6.673 -4.080 8.685 1.00 94.88 99 THR A CA 1
ATOM 833 C C . THR A 1 99 ? 7.830 -4.107 7.689 1.00 94.88 99 THR A C 1
ATOM 835 O O . THR A 1 99 ? 7.635 -3.947 6.482 1.00 94.88 99 THR A O 1
ATOM 838 N N . GLY A 1 100 ? 9.050 -4.304 8.197 1.00 94.88 100 GLY A N 1
ATOM 839 C CA . GLY A 1 100 ? 10.237 -4.489 7.362 1.00 94.88 100 GLY A CA 1
ATOM 840 C C . GLY A 1 100 ? 10.543 -3.289 6.466 1.00 94.88 100 GLY A C 1
ATOM 841 O O . GLY A 1 100 ? 10.436 -2.136 6.890 1.00 94.88 100 GLY A O 1
ATOM 842 N N . ASP A 1 101 ? 10.914 -3.579 5.224 1.00 95.25 101 ASP A N 1
ATOM 843 C CA . ASP A 1 101 ? 11.275 -2.580 4.223 1.00 95.25 101 ASP A CA 1
ATOM 844 C C . ASP A 1 101 ? 10.069 -1.721 3.809 1.00 95.25 101 ASP A C 1
ATOM 846 O O . ASP A 1 101 ? 10.222 -0.525 3.553 1.00 95.25 101 ASP A O 1
ATOM 850 N N . CYS A 1 102 ? 8.854 -2.287 3.817 1.00 95.00 102 CYS A N 1
ATOM 851 C CA . CYS A 1 102 ? 7.628 -1.530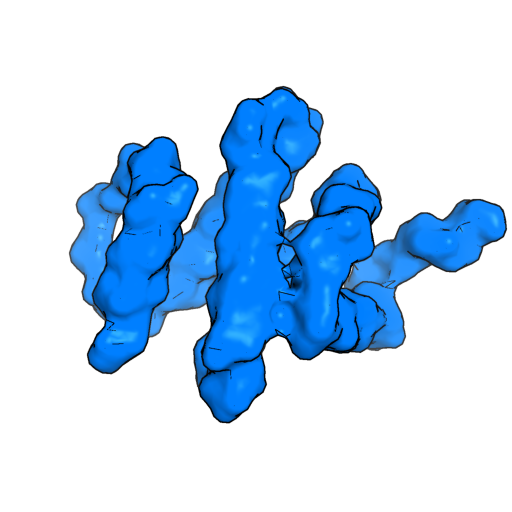 3.546 1.00 95.00 102 CYS A CA 1
ATOM 852 C C . CYS A 1 102 ? 7.390 -0.432 4.589 1.00 95.00 102 CYS A C 1
ATOM 854 O O . CYS A 1 102 ? 7.069 0.702 4.230 1.00 95.00 102 CYS A O 1
ATOM 856 N N . LEU A 1 103 ? 7.582 -0.744 5.876 1.00 94.44 103 LEU A N 1
ATOM 857 C CA . LEU A 1 103 ? 7.460 0.252 6.942 1.00 94.44 103 LEU A CA 1
ATOM 858 C C . LEU A 1 103 ? 8.543 1.327 6.823 1.00 94.44 103 LEU A C 1
ATOM 860 O O . LEU A 1 103 ? 8.223 2.511 6.867 1.00 94.44 103 LEU A O 1
ATOM 864 N N . ALA A 1 104 ? 9.800 0.933 6.605 1.00 92.62 104 ALA A N 1
ATOM 865 C CA . ALA A 1 104 ? 10.905 1.881 6.459 1.00 92.62 104 ALA A CA 1
ATOM 866 C C . ALA A 1 104 ? 10.695 2.842 5.273 1.00 92.62 104 ALA A C 1
ATOM 868 O O . ALA A 1 104 ? 10.978 4.040 5.367 1.00 92.62 104 ALA A O 1
ATOM 869 N N . LEU A 1 105 ? 10.171 2.331 4.155 1.00 93.25 105 LEU A N 1
ATOM 870 C CA . LEU A 1 105 ? 9.801 3.140 2.997 1.00 93.25 105 LEU A CA 1
ATOM 871 C C . LEU A 1 105 ? 8.660 4.109 3.330 1.00 93.25 105 LEU A C 1
ATOM 873 O O . LEU A 1 105 ? 8.761 5.296 3.025 1.00 93.25 105 LEU A O 1
ATOM 877 N N . PHE A 1 106 ? 7.607 3.625 3.988 1.00 92.69 106 PHE A N 1
ATOM 878 C CA . PHE A 1 106 ? 6.462 4.438 4.392 1.00 92.69 106 PHE A CA 1
ATOM 879 C C . PHE A 1 106 ? 6.850 5.564 5.365 1.00 92.69 106 PHE A C 1
ATOM 881 O O . PHE A 1 106 ? 6.494 6.722 5.153 1.00 92.69 106 PHE A O 1
ATOM 888 N N . GLU A 1 107 ? 7.657 5.266 6.386 1.00 90.00 107 GLU A N 1
ATOM 889 C CA . GLU A 1 107 ? 8.173 6.263 7.332 1.00 90.00 107 GLU A CA 1
ATOM 890 C C . GLU A 1 107 ? 9.031 7.324 6.637 1.00 90.00 107 GLU A C 1
ATOM 892 O O . GLU A 1 107 ? 8.960 8.507 6.975 1.00 90.00 107 GLU A O 1
ATOM 897 N N . LYS A 1 108 ? 9.829 6.937 5.635 1.00 90.75 108 LYS A N 1
ATOM 898 C CA . LYS A 1 108 ? 10.603 7.894 4.837 1.00 90.75 108 LYS A CA 1
ATOM 899 C C . LYS A 1 108 ? 9.694 8.860 4.071 1.00 90.75 108 LYS A C 1
ATOM 901 O O . LYS A 1 108 ? 10.029 10.039 3.977 1.00 90.75 108 LYS A O 1
ATOM 906 N N . ILE A 1 109 ? 8.568 8.380 3.538 1.00 90.00 109 ILE A N 1
ATOM 907 C CA . ILE A 1 109 ? 7.578 9.217 2.842 1.00 90.00 109 ILE A CA 1
ATOM 908 C C . ILE A 1 109 ? 6.915 10.176 3.834 1.00 90.00 109 ILE A C 1
ATOM 910 O O . ILE A 1 109 ? 6.899 11.379 3.583 1.00 90.00 109 ILE A O 1
ATOM 914 N N . LEU A 1 110 ? 6.468 9.692 4.997 1.00 86.62 110 LEU A N 1
ATOM 915 C CA . LEU A 1 110 ? 5.891 10.546 6.045 1.00 86.62 110 LEU A CA 1
ATOM 916 C C . LEU A 1 110 ? 6.851 11.650 6.507 1.00 86.62 110 LEU A C 1
ATOM 918 O O . LEU A 1 110 ? 6.451 12.798 6.677 1.00 86.62 110 LEU A O 1
ATOM 922 N N . ASN A 1 111 ? 8.133 11.321 6.658 1.00 85.25 111 ASN A N 1
ATOM 923 C CA . ASN A 1 111 ? 9.161 12.257 7.116 1.00 85.25 111 ASN A CA 1
ATOM 924 C C . ASN A 1 111 ? 9.771 13.114 5.994 1.00 85.25 111 ASN A C 1
ATOM 926 O O . ASN A 1 111 ? 10.677 13.909 6.244 1.00 85.25 111 ASN A O 1
ATOM 930 N N . SER A 1 112 ? 9.300 12.973 4.752 1.00 85.38 112 SER A N 1
ATOM 931 C CA . SER A 1 112 ? 9.811 13.736 3.605 1.00 85.38 112 SER A CA 1
ATOM 932 C C . SER A 1 112 ? 9.428 15.223 3.633 1.00 85.38 112 SER A C 1
ATOM 934 O O . SER A 1 112 ? 9.990 16.015 2.877 1.00 85.38 112 SER A O 1
ATOM 936 N N . GLY A 1 113 ? 8.476 15.608 4.490 1.00 71.31 113 GLY A N 1
ATOM 937 C CA . GLY A 1 113 ? 7.935 16.966 4.576 1.00 71.31 113 GLY A CA 1
ATOM 938 C C . GLY A 1 113 ? 6.892 17.301 3.503 1.00 71.31 113 GLY A C 1
ATOM 939 O O . GLY A 1 113 ? 6.325 18.390 3.548 1.00 71.31 113 GLY A O 1
ATOM 940 N N . PHE A 1 114 ? 6.618 16.384 2.565 1.00 74.62 114 PHE A N 1
ATOM 941 C CA . PHE A 1 114 ? 5.516 16.514 1.602 1.00 74.62 114 PHE A CA 1
ATOM 942 C C . PHE A 1 114 ? 4.148 16.257 2.240 1.00 74.62 114 PHE A C 1
ATOM 944 O O . PHE A 1 114 ? 3.162 16.874 1.845 1.00 74.62 114 PHE A O 1
ATOM 951 N N . PHE A 1 115 ? 4.109 15.405 3.263 1.00 73.19 115 PHE A N 1
ATOM 952 C CA . PHE A 1 115 ? 2.902 15.033 3.991 1.00 73.19 115 PHE A CA 1
ATOM 953 C C . PHE A 1 115 ? 3.027 15.485 5.445 1.00 73.19 115 PHE A C 1
ATOM 955 O O . PHE A 1 115 ? 4.123 15.506 6.011 1.00 73.19 115 PHE A O 1
ATOM 962 N N . MET A 1 116 ? 1.913 15.878 6.063 1.00 65.62 116 MET A N 1
ATOM 963 C CA . MET A 1 116 ? 1.920 16.228 7.482 1.00 65.62 116 MET A CA 1
ATOM 964 C C . MET A 1 116 ? 2.120 14.936 8.290 1.00 65.62 116 MET A C 1
ATOM 966 O O . MET A 1 116 ? 1.283 14.035 8.218 1.00 65.62 116 MET A O 1
ATOM 970 N N . ASN A 1 117 ? 3.224 14.824 9.037 1.00 63.78 117 ASN A N 1
ATOM 971 C CA . ASN A 1 117 ? 3.442 13.689 9.934 1.00 63.78 117 ASN A CA 1
ATOM 972 C C . ASN A 1 117 ? 2.523 13.836 11.157 1.00 63.78 117 ASN A C 1
ATOM 974 O O . ASN A 1 117 ? 2.789 14.625 12.062 1.00 63.78 117 ASN A O 1
ATOM 978 N N . LEU A 1 118 ? 1.422 13.084 11.168 1.00 57.75 118 LEU A N 1
ATOM 979 C CA . LEU A 1 118 ? 0.403 13.171 12.216 1.00 57.75 118 LEU A CA 1
ATOM 980 C C . LEU A 1 118 ? 0.738 12.330 13.460 1.00 57.75 118 LEU A C 1
ATOM 982 O O . LEU A 1 118 ? 0.032 12.417 14.467 1.00 57.75 118 LEU A O 1
ATOM 986 N N . LEU A 1 119 ? 1.817 11.536 13.423 1.00 56.44 119 LEU A N 1
ATOM 987 C CA . LEU A 1 119 ? 2.302 10.778 14.583 1.00 56.44 119 LEU A CA 1
ATOM 988 C C . LEU A 1 119 ? 3.020 11.675 15.598 1.00 56.44 119 LEU A C 1
ATOM 990 O O . LEU A 1 119 ? 3.051 11.349 16.780 1.00 56.44 119 LEU A O 1
ATOM 994 N N . GLU A 1 120 ? 3.573 12.807 15.156 1.00 50.50 120 GLU A N 1
ATOM 995 C CA . GLU A 1 120 ? 4.293 13.757 16.016 1.00 50.50 120 GLU A CA 1
ATOM 996 C C . GLU A 1 120 ? 3.389 14.859 16.598 1.00 50.50 120 GLU A C 1
ATOM 998 O O . GLU A 1 120 ? 3.845 15.683 17.386 1.00 50.50 120 GLU A O 1
ATOM 1003 N N . THR A 1 121 ? 2.099 14.884 16.241 1.00 41.91 121 THR A N 1
ATOM 1004 C CA . THR A 1 121 ? 1.145 15.924 16.677 1.00 41.91 121 THR A CA 1
ATOM 1005 C C . THR A 1 121 ? 0.416 15.648 18.003 1.00 41.91 121 THR A C 1
ATOM 1007 O O . THR A 1 121 ? -0.574 16.320 18.294 1.00 41.91 121 THR A O 1
ATOM 1010 N N . THR A 1 122 ? 0.882 14.698 18.820 1.00 36.81 122 THR A N 1
ATOM 1011 C CA . THR A 1 122 ? 0.380 14.479 20.198 1.00 36.81 122 THR A CA 1
ATOM 1012 C C . THR A 1 122 ? 1.178 15.218 21.256 1.00 36.81 122 THR A C 1
ATOM 1014 O O . THR A 1 122 ? 2.416 15.041 21.275 1.00 36.81 122 THR A O 1
#

Secondary structure (DSSP, 8-state):
--HHHHHHHHHHH-HHHHTT--S---STHHHHHHHHHHHHHHHHHHTT-TTHHHHHHHHHHHHHHSTT-HHHHHHHIIIIIHHHHSSHHHHHHHHHH--HHHHHHHHHHHTTSSS--TTS--

Solvent-accessible surface area (backbone atoms only — not comparable to full-atom values): 6912 Å² total; per-residue (Å²): 131,60,60,68,54,51,54,50,52,49,32,72,77,37,57,73,59,44,77,77,59,89,72,89,86,51,85,81,44,53,57,54,54,39,28,54,48,23,51,49,42,44,54,24,49,77,67,70,38,94,57,22,66,57,49,51,45,50,52,25,52,50,41,48,75,44,59,86,39,60,71,60,47,53,49,45,38,71,19,25,51,52,56,35,48,74,39,72,71,42,36,57,52,44,67,73,60,36,48,73,62,33,31,56,52,50,52,51,53,39,69,63,71,85,34,81,57,71,86,75,75,117

Sequence (122 aa):
MEFKKICTLTFNAIPEFELFYKENLDEHFYYTFLGDFGLFVRDAIENEEIYAIKCVIFINEIVNEFFQDIDFINKMTVSVLEILTDYSSTQQISVKYFTGDCLALFEKILNSGFFMNLLETT